Protein AF-A0A117M3J6-F1 (afdb_monomer)

Radius of gyration: 17.65 Å; Cα contacts (8 Å, |Δi|>4): 44; chains: 1; bounding box: 45×22×46 Å

Solvent-accessible surface area (backbone atoms only — not comparable to full-atom values): 5756 Å² total; per-residue (Å²): 72,75,68,39,35,74,77,65,73,38,54,70,68,56,17,47,54,54,47,49,67,71,64,60,76,63,62,81,62,51,56,60,53,37,52,54,36,59,74,69,59,58,55,73,91,68,49,47,56,60,53,54,49,55,50,50,54,51,51,53,53,55,51,54,52,50,52,49,52,59,48,48,69,54,37,79,77,48,65,73,71,60,42,52,59,50,47,51,53,51,49,52,51,53,50,64,57,72,76,102

Foldseek 3Di:
DVVCCVPPVDDPLVVQLVVLVVQDDQVVVLLVVLVVCVVVVPCPVPCVSVVVVVVNVVSLVVSLVSNVVSLVVVVVVDDPVVSVVVVVVSVVVSVVSVVD

pLDDT: mean 70.77, std 8.14, range [53.66, 86.56]

Sequence (100 aa):
MILSHFLLNLSLLQGGMLRFIIAAVSPAVVVPEMLKLKEKNFGKRNEIPSTILAAASIDDVVAITLFTFFWWSRAVRTSVQDGLCLWYRWRSFSVSFWER

Organism: NCBI:txid1184387

Secondary structure (DSSP, 8-state):
-HHHHHHH---HHHHHHHHHHHH---HHHHHHHHHHHHHTTTTTTTTHHHHHHHHHHHHHHHHHHHHHHHHHHHHTTS-HHHHHHHHHHHHHHHHHHHT-

Nearest PDB structures (foldseek):
  5aqh-assembly1_B  TM=3.359E-01  e=4.660E+00  Homo sapiens

Structure (mmCIF, N/CA/C/O backbone):
data_AF-A0A117M3J6-F1
#
_entry.id   AF-A0A117M3J6-F1
#
loop_
_atom_site.group_PDB
_atom_site.id
_atom_site.type_symbol
_atom_site.label_atom_id
_atom_site.label_alt_id
_atom_site.label_comp_id
_atom_site.label_asym_id
_atom_site.label_entity_id
_atom_site.label_seq_id
_atom_site.pdbx_PDB_ins_code
_atom_site.Cartn_x
_atom_site.Cartn_y
_atom_site.Cartn_z
_atom_site.occupancy
_atom_site.B_iso_or_equiv
_atom_site.auth_seq_id
_atom_site.auth_comp_id
_atom_site.auth_asym_id
_atom_site.auth_atom_id
_atom_site.pdbx_PDB_model_num
ATOM 1 N N . MET A 1 1 ? -1.476 -5.025 -15.734 1.00 59.22 1 MET A N 1
ATOM 2 C CA . MET A 1 1 ? -0.511 -5.629 -16.679 1.00 59.22 1 MET A CA 1
ATOM 3 C C . MET A 1 1 ? -1.166 -5.868 -18.022 1.00 59.22 1 MET A C 1
ATOM 5 O O . MET A 1 1 ? -0.993 -4.986 -18.841 1.00 59.22 1 MET A O 1
ATOM 9 N N . ILE A 1 2 ? -1.969 -6.918 -18.244 1.00 63.97 2 ILE A N 1
ATOM 10 C CA . ILE A 1 2 ? -2.550 -7.180 -19.584 1.00 63.97 2 ILE A CA 1
ATOM 11 C C . ILE A 1 2 ? -3.398 -5.998 -20.090 1.00 63.97 2 ILE A C 1
ATOM 13 O O . ILE A 1 2 ? -3.159 -5.491 -21.179 1.00 63.97 2 ILE A O 1
ATOM 17 N N . LEU A 1 3 ? -4.285 -5.465 -19.242 1.00 61.78 3 LEU A N 1
ATOM 18 C CA . LEU A 1 3 ? -5.167 -4.346 -19.603 1.00 61.78 3 LEU A CA 1
ATOM 19 C C . LEU A 1 3 ? -4.417 -3.026 -19.897 1.00 61.78 3 LEU A C 1
ATOM 21 O O . LEU A 1 3 ? -4.798 -2.279 -20.787 1.00 61.78 3 LEU A O 1
ATOM 25 N N . SER A 1 4 ? -3.312 -2.759 -19.189 1.00 60.41 4 SER A N 1
ATOM 26 C CA 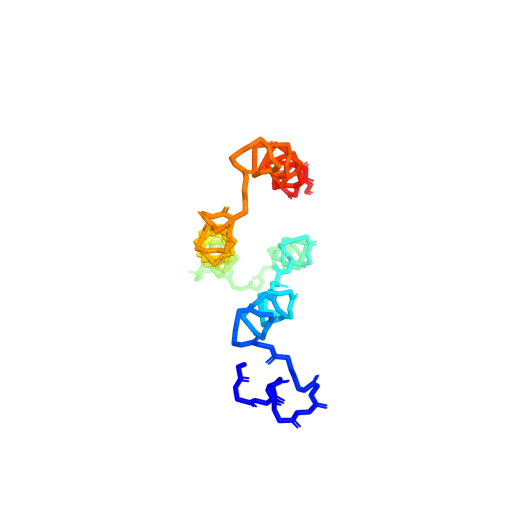. SER A 1 4 ? -2.499 -1.540 -19.373 1.00 60.41 4 SER A CA 1
ATOM 27 C C . SER A 1 4 ? -1.614 -1.607 -20.619 1.00 60.41 4 SER A C 1
ATOM 29 O O . SER A 1 4 ? -1.374 -0.578 -21.245 1.00 60.41 4 SER A O 1
ATOM 31 N N . HIS A 1 5 ? -1.166 -2.805 -21.003 1.00 62.34 5 HIS A N 1
ATOM 32 C CA . HIS A 1 5 ? -0.426 -2.997 -22.247 1.00 62.34 5 HIS A CA 1
ATOM 33 C C . HIS A 1 5 ? -1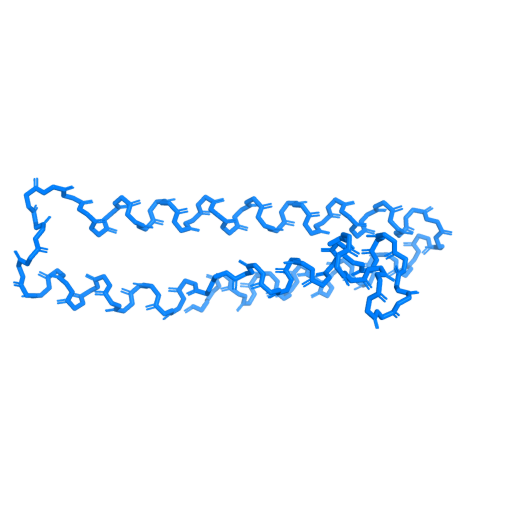.342 -2.805 -23.465 1.00 62.34 5 HIS A C 1
ATOM 35 O O . HIS A 1 5 ? -0.946 -2.163 -24.430 1.00 62.34 5 HIS A O 1
ATOM 41 N N . PHE A 1 6 ? -2.591 -3.278 -23.375 1.00 63.25 6 PHE A N 1
ATOM 42 C CA . PHE A 1 6 ? -3.567 -3.203 -24.466 1.00 63.25 6 PHE A CA 1
ATOM 43 C C . PHE A 1 6 ? -4.195 -1.807 -24.648 1.00 63.25 6 PHE A C 1
ATOM 45 O O . PHE A 1 6 ? -4.411 -1.390 -25.779 1.00 63.25 6 PHE A O 1
ATOM 52 N N . LEU A 1 7 ? -4.474 -1.070 -23.560 1.00 64.25 7 LEU A N 1
ATOM 53 C CA . LEU A 1 7 ? -5.112 0.260 -23.624 1.00 64.25 7 LEU A CA 1
ATOM 54 C C . LEU A 1 7 ? -4.135 1.424 -23.835 1.00 64.25 7 LEU A C 1
ATOM 56 O O . LEU A 1 7 ? -4.512 2.423 -24.436 1.00 64.25 7 LEU A O 1
ATOM 60 N N . LEU A 1 8 ? -2.912 1.338 -23.298 1.00 65.81 8 LEU A N 1
ATOM 61 C CA . LEU A 1 8 ? -1.986 2.480 -23.220 1.00 65.81 8 LEU A CA 1
ATOM 62 C C . LEU A 1 8 ? -0.626 2.219 -23.891 1.00 65.81 8 LEU A C 1
ATOM 64 O O . LEU A 1 8 ? 0.242 3.084 -23.835 1.00 65.81 8 LEU A O 1
ATOM 68 N N . ASN A 1 9 ? -0.416 1.047 -24.507 1.00 62.97 9 ASN A N 1
ATOM 69 C CA . ASN A 1 9 ? 0.856 0.658 -25.143 1.00 62.97 9 ASN A CA 1
ATOM 70 C C . ASN A 1 9 ? 2.081 0.775 -24.203 1.00 62.97 9 ASN A C 1
ATOM 72 O O . ASN A 1 9 ? 3.216 0.999 -24.620 1.00 62.97 9 ASN A O 1
ATOM 76 N N . LEU A 1 10 ? 1.853 0.656 -22.891 1.00 64.38 10 LEU A N 1
ATOM 77 C CA . LEU A 1 10 ? 2.881 0.838 -21.867 1.00 64.38 10 LEU A CA 1
ATOM 78 C C . LEU A 1 10 ? 3.702 -0.443 -21.676 1.00 64.38 10 LEU A C 1
ATOM 80 O O . LEU A 1 10 ? 3.157 -1.549 -21.671 1.00 64.38 10 LEU A O 1
ATOM 84 N N . SER A 1 11 ? 5.016 -0.306 -21.453 1.00 71.94 11 SER A N 1
ATOM 85 C CA . SER A 1 11 ? 5.903 -1.443 -21.142 1.00 71.94 11 SER A CA 1
ATOM 86 C C . SER A 1 11 ? 5.427 -2.197 -19.891 1.00 71.94 11 SER A C 1
ATOM 88 O O . SER A 1 11 ? 4.876 -1.583 -18.976 1.00 71.94 11 SER A O 1
ATOM 90 N N . LEU A 1 12 ? 5.675 -3.513 -19.797 1.00 69.19 12 LEU A N 1
ATOM 91 C CA . LEU A 1 12 ? 5.238 -4.344 -18.655 1.00 69.19 12 LEU A CA 1
ATOM 92 C C . LEU A 1 12 ? 5.619 -3.749 -17.288 1.00 69.19 12 LEU A C 1
ATOM 94 O O . LEU A 1 12 ? 4.844 -3.841 -16.339 1.00 69.19 12 LEU A O 1
ATOM 98 N N . LEU A 1 13 ? 6.769 -3.075 -17.213 1.00 70.00 13 LEU A N 1
ATOM 99 C CA . LEU A 1 13 ? 7.220 -2.340 -16.031 1.00 70.00 13 LEU A CA 1
ATOM 100 C C . LEU A 1 13 ? 6.350 -1.113 -15.706 1.00 70.00 13 LEU A C 1
ATOM 102 O O . LEU A 1 13 ? 5.991 -0.913 -14.551 1.00 70.00 13 LEU A O 1
ATOM 106 N N . GLN A 1 14 ? 5.972 -0.302 -16.700 1.00 69.56 14 GLN A N 1
ATOM 107 C CA . GLN A 1 14 ? 5.047 0.825 -16.492 1.00 69.56 14 GLN A CA 1
ATOM 108 C C . GLN A 1 14 ? 3.655 0.332 -16.082 1.00 69.56 14 GLN A C 1
ATOM 110 O O . GLN A 1 14 ? 3.047 0.890 -15.173 1.00 69.56 14 GLN A O 1
ATOM 115 N N . GLY A 1 15 ? 3.189 -0.768 -16.680 1.00 74.44 15 GLY A N 1
ATOM 116 C CA . GLY A 1 15 ? 1.933 -1.412 -16.300 1.00 74.44 15 GLY A CA 1
ATOM 117 C C . GLY A 1 15 ? 1.957 -2.075 -14.917 1.00 74.44 15 GLY A C 1
ATOM 118 O O . GLY A 1 15 ? 0.887 -2.318 -14.359 1.00 74.44 15 GLY A O 1
ATOM 119 N N . GLY A 1 16 ? 3.139 -2.386 -14.373 1.00 73.38 16 GLY A N 1
ATOM 120 C CA . GLY A 1 16 ? 3.342 -2.819 -12.987 1.00 73.38 16 GLY A CA 1
ATOM 121 C C . GLY A 1 16 ? 3.244 -1.649 -12.007 1.00 73.38 16 GLY A C 1
ATOM 122 O O . GLY A 1 16 ? 2.484 -1.725 -11.046 1.00 73.38 16 GLY A O 1
ATOM 123 N N . MET A 1 17 ? 3.913 -0.531 -12.312 1.00 72.31 17 MET A N 1
ATOM 124 C CA . MET A 1 17 ? 3.841 0.698 -11.507 1.00 72.31 17 MET A CA 1
ATOM 125 C C . MET A 1 17 ? 2.418 1.269 -11.443 1.00 72.31 17 MET A C 1
ATOM 127 O O . MET A 1 17 ? 1.932 1.585 -10.363 1.00 72.31 17 MET A O 1
ATOM 131 N N . LEU A 1 18 ? 1.708 1.331 -12.576 1.00 73.62 18 LEU A N 1
ATOM 132 C CA . LEU A 1 18 ? 0.320 1.807 -12.612 1.00 73.62 18 LEU A CA 1
ATOM 133 C C . LEU A 1 18 ? -0.611 0.927 -11.768 1.00 73.62 18 LEU A C 1
ATOM 135 O O . LEU A 1 18 ? -1.503 1.429 -11.090 1.00 73.62 18 LEU A O 1
ATOM 139 N N . ARG A 1 19 ? -0.397 -0.394 -11.791 1.00 74.38 19 ARG A N 1
ATOM 140 C CA . ARG A 1 19 ? -1.202 -1.330 -11.002 1.00 74.38 19 ARG A CA 1
ATOM 141 C C . ARG A 1 19 ? -0.993 -1.103 -9.500 1.00 74.38 19 ARG A C 1
ATOM 143 O O . ARG A 1 19 ? -1.962 -1.197 -8.763 1.00 74.38 19 ARG A O 1
ATOM 150 N N . PHE A 1 20 ? 0.226 -0.753 -9.084 1.00 73.00 20 PHE A N 1
ATOM 151 C CA . PHE A 1 20 ? 0.537 -0.384 -7.701 1.00 73.00 20 PHE A CA 1
ATOM 152 C C . PHE A 1 20 ? -0.180 0.877 -7.237 1.00 73.00 20 PHE A C 1
ATOM 154 O O . PHE A 1 20 ? -0.741 0.893 -6.151 1.00 73.00 20 PHE A O 1
ATOM 161 N N . ILE A 1 21 ? -0.201 1.907 -8.081 1.00 75.56 21 ILE A N 1
ATOM 162 C CA . ILE A 1 21 ? -0.856 3.180 -7.758 1.00 75.56 21 ILE A CA 1
ATOM 163 C C . ILE A 1 21 ? -2.363 2.984 -7.559 1.00 75.56 21 ILE A C 1
ATOM 165 O O . ILE A 1 21 ? -2.943 3.569 -6.655 1.00 75.56 21 ILE A O 1
ATOM 169 N N . ILE A 1 22 ? -2.993 2.150 -8.390 1.00 74.44 22 ILE A N 1
ATOM 170 C CA . ILE A 1 22 ? -4.437 1.884 -8.306 1.00 74.44 22 ILE A CA 1
ATOM 171 C C . ILE A 1 22 ? -4.768 0.913 -7.161 1.00 74.44 22 ILE A C 1
ATOM 173 O O . ILE A 1 22 ? -5.842 1.007 -6.579 1.00 74.44 22 ILE A O 1
ATOM 177 N N . ALA A 1 23 ? -3.871 -0.030 -6.854 1.00 73.00 23 ALA A N 1
ATOM 178 C CA . ALA A 1 23 ? -4.074 -1.015 -5.792 1.00 73.00 23 ALA A CA 1
ATOM 179 C C . ALA A 1 23 ? -3.796 -0.471 -4.383 1.00 73.00 23 ALA A C 1
ATOM 181 O O . ALA A 1 23 ? -4.217 -1.104 -3.423 1.00 73.00 23 ALA A O 1
ATOM 182 N N . ALA A 1 24 ? -3.104 0.664 -4.248 1.00 69.06 24 ALA A N 1
ATOM 183 C CA . ALA A 1 24 ? -2.796 1.251 -2.950 1.00 69.06 24 ALA A CA 1
ATOM 184 C C . ALA A 1 24 ? -4.083 1.665 -2.214 1.00 69.06 24 ALA A C 1
ATOM 186 O O . ALA A 1 24 ? -4.723 2.665 -2.549 1.00 69.06 24 ALA A O 1
ATOM 187 N N . VAL A 1 25 ? -4.458 0.888 -1.198 1.00 62.78 25 VAL A N 1
ATOM 188 C CA . VAL A 1 25 ? -5.496 1.243 -0.229 1.00 62.78 25 VAL A CA 1
ATOM 189 C C . VAL A 1 25 ? -4.889 2.228 0.768 1.00 62.78 25 VAL A C 1
ATOM 191 O O . VAL A 1 25 ? -3.790 2.019 1.261 1.00 62.78 25 VAL A O 1
ATOM 194 N N . SER A 1 26 ? -5.580 3.332 1.062 1.00 64.94 26 SER A N 1
ATOM 195 C CA . SER A 1 26 ? -5.063 4.323 2.010 1.00 64.94 26 SER A CA 1
ATOM 196 C C . SER A 1 26 ? -5.529 4.007 3.441 1.00 64.94 26 SER A C 1
ATOM 198 O O . SER A 1 26 ? -6.738 4.078 3.707 1.00 64.94 26 SER A O 1
ATOM 200 N N . PRO A 1 27 ? -4.614 3.725 4.390 1.00 61.38 27 PRO A N 1
ATOM 201 C CA . PRO A 1 27 ? -4.965 3.437 5.783 1.00 61.38 27 PRO A CA 1
ATOM 202 C C . PRO A 1 27 ? -5.647 4.631 6.466 1.00 61.38 27 PRO A C 1
ATOM 204 O O . PRO A 1 27 ? -6.475 4.440 7.356 1.00 61.38 27 PRO A O 1
ATOM 207 N N . ALA A 1 28 ? -5.406 5.853 5.976 1.00 70.25 28 ALA A N 1
ATOM 208 C CA . ALA A 1 28 ? -6.038 7.083 6.451 1.00 70.25 28 ALA A CA 1
ATOM 209 C C . ALA A 1 28 ? -7.575 7.076 6.352 1.00 70.25 28 ALA A C 1
ATOM 211 O O . ALA A 1 28 ? -8.236 7.811 7.080 1.00 70.25 28 ALA A O 1
ATOM 212 N N . VAL A 1 29 ? -8.162 6.249 5.479 1.00 73.69 29 VAL A N 1
ATOM 213 C CA . VAL A 1 29 ? -9.624 6.081 5.370 1.00 73.69 29 VAL A CA 1
ATOM 214 C C . VAL A 1 29 ? -10.116 4.903 6.217 1.00 73.69 29 VAL A C 1
ATOM 216 O O . VAL A 1 29 ? -11.219 4.937 6.761 1.00 73.69 29 VAL A O 1
ATOM 219 N N . VAL A 1 30 ? -9.285 3.872 6.376 1.00 74.19 30 VAL A N 1
ATOM 220 C CA . VAL A 1 30 ? -9.629 2.634 7.087 1.00 74.19 30 VAL A CA 1
ATOM 221 C C . VAL A 1 30 ? -9.620 2.837 8.610 1.00 74.19 30 VAL A C 1
ATOM 223 O O . VAL A 1 30 ? -10.551 2.415 9.296 1.00 74.19 30 VAL A O 1
ATOM 226 N N . VAL A 1 31 ? -8.621 3.544 9.145 1.00 77.50 31 VAL A N 1
ATOM 227 C CA . VAL A 1 31 ? -8.465 3.832 10.584 1.00 77.50 31 VAL A CA 1
ATOM 228 C C . VAL A 1 31 ? -9.642 4.623 11.190 1.00 77.50 31 VAL A C 1
ATOM 230 O O . VAL A 1 31 ? -10.156 4.206 12.234 1.00 77.50 31 VAL A O 1
ATOM 233 N N . PRO A 1 32 ? -10.137 5.727 10.592 1.00 78.12 32 PRO A N 1
ATOM 234 C CA . PRO A 1 32 ? -11.274 6.454 11.158 1.00 78.12 32 PRO A CA 1
ATOM 235 C C . PRO A 1 32 ? -12.583 5.653 11.115 1.00 78.12 32 PRO A C 1
ATOM 237 O O . PRO A 1 32 ? -13.379 5.748 12.050 1.00 78.12 32 PRO A O 1
ATOM 240 N N . GLU A 1 33 ? -12.812 4.826 10.090 1.00 79.44 33 GLU A N 1
ATOM 241 C CA . GLU A 1 33 ? -13.993 3.951 10.047 1.00 79.44 33 GLU A CA 1
ATOM 242 C C . GLU A 1 33 ? -13.939 2.846 11.113 1.00 79.44 33 GLU A C 1
ATOM 244 O O . GLU A 1 33 ? -14.953 2.540 11.745 1.00 79.44 33 GLU A O 1
ATOM 249 N N . MET A 1 34 ? -12.753 2.313 11.417 1.00 74.88 34 MET A N 1
ATOM 250 C CA . MET A 1 34 ? -12.566 1.388 12.542 1.00 74.88 34 MET A CA 1
ATOM 251 C C . MET A 1 34 ? -12.901 2.019 13.893 1.00 74.88 34 MET A C 1
ATOM 253 O O . MET A 1 34 ? -13.533 1.372 14.732 1.00 74.88 34 MET A O 1
ATOM 257 N 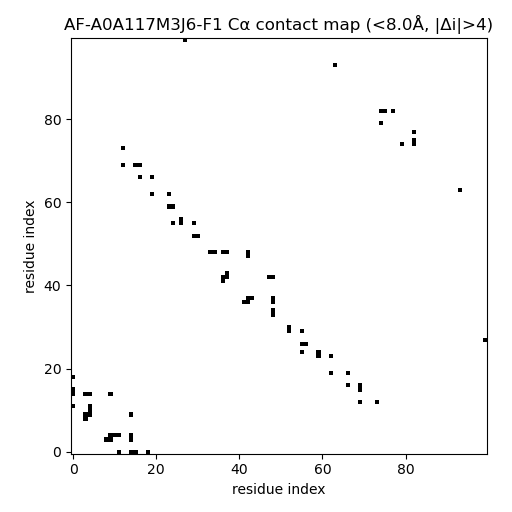N . LEU A 1 35 ? -12.484 3.269 14.121 1.00 76.62 35 LEU A N 1
ATOM 258 C CA . LEU A 1 35 ? -12.778 3.993 15.359 1.00 76.62 35 LEU A CA 1
ATOM 259 C C . LEU A 1 35 ? -14.288 4.231 15.514 1.00 76.62 35 LEU A C 1
ATOM 261 O O . LEU A 1 35 ? -14.837 3.935 16.576 1.00 76.62 35 LEU A O 1
ATOM 265 N N . LYS A 1 36 ? -14.987 4.620 14.438 1.00 78.44 36 LYS A N 1
ATOM 266 C CA . LYS A 1 36 ? -16.458 4.744 14.427 1.00 78.44 36 LYS A CA 1
ATOM 267 C C . LYS A 1 36 ? -17.166 3.414 14.710 1.00 78.44 36 LYS A C 1
ATOM 269 O O . LYS A 1 36 ? -18.167 3.381 15.426 1.00 78.44 36 LYS A O 1
ATOM 274 N N . LEU A 1 37 ? -16.664 2.304 14.166 1.00 74.44 37 LEU A N 1
ATOM 275 C CA . LEU A 1 37 ? -17.195 0.959 14.430 1.00 74.44 37 LEU A CA 1
ATOM 276 C C . LEU A 1 37 ? -17.000 0.545 15.896 1.00 74.44 37 LEU A C 1
ATOM 278 O O . LEU A 1 37 ? -17.919 -0.011 16.506 1.00 74.44 37 LEU A O 1
ATOM 282 N N . LYS A 1 38 ? -15.842 0.874 16.483 1.00 70.00 38 LYS A N 1
ATOM 283 C CA . LYS A 1 38 ? -15.544 0.646 17.904 1.00 70.00 38 LYS A CA 1
ATOM 284 C C . LYS A 1 38 ? -16.479 1.447 18.816 1.00 70.00 38 LYS A C 1
ATOM 286 O O . LYS A 1 38 ? -16.969 0.893 19.801 1.00 70.00 38 LYS A O 1
ATOM 291 N N . GLU A 1 39 ? -16.765 2.704 18.481 1.00 75.62 39 GLU A N 1
ATOM 292 C CA . GLU A 1 39 ? -17.701 3.569 19.219 1.00 75.62 39 GLU A CA 1
ATOM 293 C C . GLU A 1 39 ? -19.145 3.058 19.165 1.00 75.62 39 GLU A C 1
ATOM 295 O O . GLU A 1 39 ? -19.843 3.056 20.179 1.00 75.62 39 GLU A O 1
ATOM 300 N N . LYS A 1 40 ? -19.587 2.527 18.018 1.00 76.38 40 LYS A N 1
ATOM 301 C CA . LYS A 1 40 ? -20.930 1.944 17.871 1.00 76.38 40 LYS A CA 1
ATOM 302 C C . LYS A 1 40 ? -21.083 0.550 18.508 1.00 76.38 40 LYS A C 1
ATOM 304 O O . LYS A 1 40 ? -22.144 -0.051 18.379 1.00 76.38 40 LYS A O 1
ATOM 309 N N . ASN A 1 41 ? -20.055 0.024 19.188 1.00 68.06 41 ASN A N 1
ATOM 310 C CA . ASN A 1 41 ? -19.996 -1.325 19.784 1.00 68.06 41 ASN A CA 1
ATOM 311 C C . ASN A 1 41 ? -20.336 -2.485 18.814 1.00 68.06 41 ASN A C 1
ATOM 313 O O . ASN A 1 41 ? -20.535 -3.620 19.255 1.00 68.06 41 ASN A O 1
ATOM 317 N N . PHE A 1 42 ? -20.336 -2.254 17.497 1.00 61.81 42 PHE A N 1
ATOM 318 C CA . PHE A 1 42 ? -20.497 -3.317 16.506 1.00 61.81 42 PHE A CA 1
ATOM 319 C C . PHE A 1 42 ? -19.175 -4.086 16.375 1.00 61.81 42 PHE A C 1
ATOM 321 O O . PHE A 1 42 ? -18.132 -3.511 16.085 1.00 61.81 42 PHE A O 1
ATOM 328 N N . GLY A 1 43 ? -19.197 -5.403 16.608 1.00 60.69 43 GLY A N 1
ATOM 329 C CA . GLY A 1 43 ? -18.035 -6.270 16.354 1.00 60.69 43 GLY A CA 1
ATOM 330 C C . GLY A 1 43 ? -16.974 -6.340 17.460 1.00 60.69 43 GLY A C 1
ATOM 331 O O . GLY A 1 43 ? -15.956 -7.004 17.274 1.00 60.69 43 GLY A O 1
ATOM 332 N N . LYS A 1 44 ? -17.218 -5.742 18.635 1.00 60.09 44 LYS A N 1
ATOM 333 C CA . LYS A 1 44 ? -16.293 -5.740 19.790 1.00 60.09 44 LYS A CA 1
ATOM 334 C C . LYS A 1 44 ? -15.940 -7.141 20.321 1.00 60.09 44 LYS A C 1
ATOM 336 O O . LYS A 1 44 ? -14.899 -7.307 20.940 1.00 60.09 44 LYS A O 1
ATOM 341 N N . ARG A 1 45 ? -16.786 -8.145 20.055 1.00 55.41 45 ARG A N 1
ATOM 342 C CA . ARG A 1 45 ? -16.580 -9.550 20.459 1.00 55.41 45 ARG A CA 1
ATOM 343 C C . ARG A 1 45 ? -15.640 -10.334 19.534 1.00 55.41 45 ARG A C 1
ATOM 345 O O . ARG A 1 45 ? -15.085 -11.330 19.970 1.00 55.41 45 ARG A O 1
ATOM 352 N N . ASN A 1 46 ? -15.468 -9.883 18.291 1.00 64.69 46 ASN A N 1
ATOM 353 C CA . ASN A 1 46 ? -14.710 -10.600 17.259 1.00 64.69 46 ASN A CA 1
ATOM 354 C C . ASN A 1 46 ? -13.425 -9.868 16.850 1.00 64.69 46 ASN A C 1
ATOM 356 O O . ASN A 1 46 ? -12.850 -10.222 15.828 1.00 64.69 46 ASN A O 1
ATOM 360 N N . GLU A 1 47 ? -13.022 -8.816 17.578 1.00 68.94 47 GLU A N 1
ATOM 361 C CA . GLU A 1 47 ? -11.773 -8.085 17.301 1.00 68.94 47 GLU A CA 1
ATOM 362 C C . GLU A 1 47 ? -11.636 -7.656 15.821 1.00 68.94 47 GLU A C 1
ATOM 364 O O . GLU A 1 47 ? -10.557 -7.604 15.231 1.00 68.94 47 GLU A O 1
ATOM 369 N N . ILE A 1 48 ? -12.774 -7.339 15.194 1.00 73.00 48 ILE A N 1
ATOM 370 C CA . ILE A 1 48 ? -12.855 -6.997 13.769 1.00 73.00 48 ILE A CA 1
ATOM 371 C C . ILE A 1 48 ? -12.007 -5.750 13.456 1.00 73.00 48 ILE A C 1
ATOM 373 O O . ILE A 1 48 ? -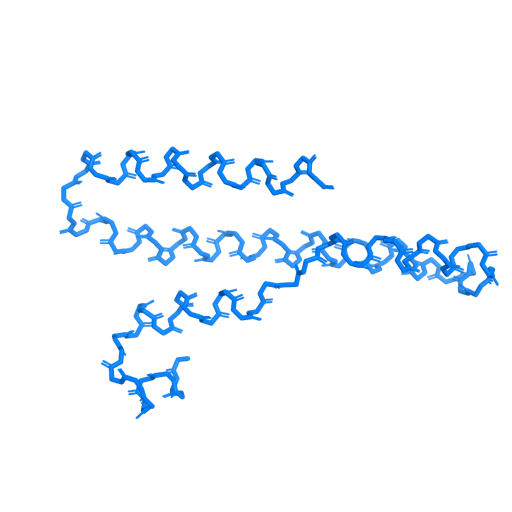11.257 -5.782 12.480 1.00 73.00 48 ILE A O 1
ATOM 377 N N . PRO A 1 49 ? -12.030 -4.679 14.282 1.00 75.00 49 PRO A N 1
ATOM 378 C CA . PRO A 1 49 ? -11.198 -3.506 14.031 1.00 75.00 49 PRO A CA 1
ATOM 379 C C . PRO A 1 49 ? -9.691 -3.802 14.065 1.00 75.00 49 PRO A C 1
ATOM 381 O O . PRO A 1 49 ? -8.965 -3.298 13.217 1.00 75.00 49 PRO A O 1
ATOM 384 N N . SER A 1 50 ? -9.204 -4.633 14.995 1.00 78.19 50 SER A N 1
ATOM 385 C CA . SER A 1 50 ? -7.775 -4.976 15.072 1.00 78.19 50 SER A CA 1
ATOM 386 C C . SER A 1 50 ? -7.351 -5.934 13.963 1.00 78.19 50 SER A C 1
ATOM 388 O O . SER A 1 50 ? -6.259 -5.784 13.425 1.00 78.19 50 SER A O 1
ATOM 390 N N . THR A 1 51 ? -8.221 -6.863 13.562 1.00 82.44 51 THR A N 1
ATOM 391 C CA . THR A 1 51 ? -7.956 -7.770 12.436 1.00 82.44 51 THR A CA 1
ATOM 392 C C . THR A 1 51 ? -7.867 -7.010 11.113 1.00 82.44 51 THR A C 1
ATOM 394 O O . THR A 1 51 ? -6.941 -7.237 10.340 1.00 82.44 51 THR A O 1
ATOM 397 N N . ILE A 1 52 ? -8.783 -6.067 10.856 1.00 81.50 52 ILE A N 1
ATOM 398 C CA . ILE A 1 52 ? -8.721 -5.234 9.647 1.00 81.50 52 ILE A CA 1
ATOM 399 C C . ILE A 1 52 ? -7.488 -4.312 9.706 1.00 81.50 52 ILE A C 1
ATOM 401 O O . ILE A 1 52 ? -6.867 -4.077 8.675 1.00 81.50 52 ILE A O 1
ATOM 405 N N . LEU A 1 53 ? -7.086 -3.829 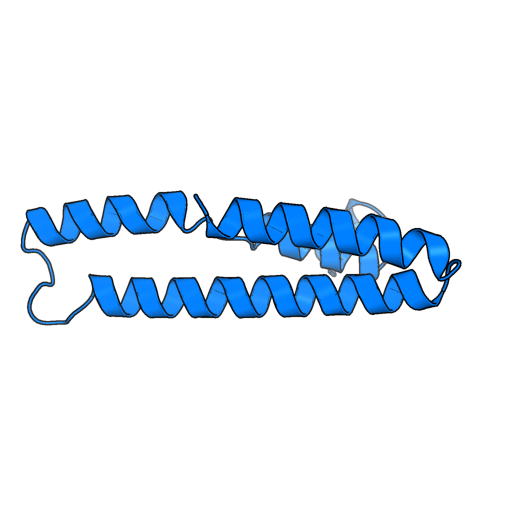10.890 1.00 81.38 53 LEU A N 1
ATOM 406 C CA . LEU A 1 53 ? -5.908 -2.965 11.033 1.00 81.38 53 LEU A CA 1
ATOM 407 C C . LEU A 1 53 ? -4.628 -3.746 10.730 1.00 81.38 53 LEU A C 1
ATOM 409 O O . LEU A 1 53 ? -3.790 -3.284 9.960 1.00 81.38 53 LEU A O 1
ATOM 413 N N . ALA A 1 54 ? -4.517 -4.957 11.277 1.00 83.94 54 ALA A N 1
ATOM 414 C CA . ALA A 1 54 ? -3.420 -5.869 10.988 1.00 83.94 54 ALA A CA 1
ATOM 415 C C . ALA A 1 54 ? -3.372 -6.240 9.498 1.00 83.94 54 ALA A C 1
ATOM 417 O O . ALA A 1 54 ? -2.299 -6.231 8.898 1.00 83.94 54 ALA A O 1
ATOM 418 N N . ALA A 1 55 ? -4.527 -6.508 8.881 1.00 84.31 55 ALA A N 1
ATOM 419 C CA . ALA A 1 55 ? -4.618 -6.794 7.453 1.00 84.31 55 ALA A CA 1
ATOM 420 C C . ALA A 1 55 ? -4.187 -5.594 6.590 1.00 84.31 55 ALA A C 1
ATOM 422 O O . ALA A 1 55 ? -3.419 -5.778 5.650 1.00 84.31 55 ALA A O 1
ATOM 423 N N . ALA A 1 56 ? -4.614 -4.376 6.939 1.00 82.12 56 ALA A N 1
ATOM 424 C CA . ALA A 1 56 ? -4.224 -3.153 6.239 1.00 82.12 56 ALA A CA 1
ATOM 425 C C . ALA A 1 56 ? -2.710 -2.893 6.335 1.00 82.12 56 ALA A C 1
ATOM 427 O O . ALA A 1 56 ? -2.073 -2.591 5.333 1.00 82.12 56 ALA A O 1
ATOM 428 N N . SER A 1 57 ? -2.105 -3.095 7.511 1.00 82.38 57 SER A N 1
ATOM 429 C CA . SER A 1 57 ? -0.652 -2.934 7.680 1.00 82.38 57 SER A CA 1
ATOM 430 C C . SER A 1 57 ? 0.163 -3.932 6.851 1.00 82.38 57 SER A C 1
ATOM 432 O O . SER A 1 57 ? 1.223 -3.586 6.334 1.00 82.38 57 SER A O 1
ATOM 434 N N . ILE A 1 58 ? -0.310 -5.176 6.720 1.00 86.56 58 ILE A N 1
ATOM 435 C CA . ILE A 1 58 ? 0.356 -6.188 5.888 1.00 86.56 58 ILE A CA 1
ATOM 436 C C . ILE A 1 58 ? 0.254 -5.814 4.404 1.0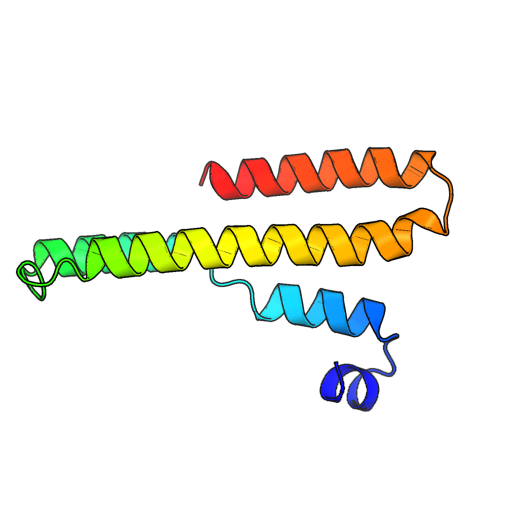0 86.56 58 ILE A C 1
ATOM 438 O O . ILE A 1 58 ? 1.248 -5.937 3.686 1.00 86.56 58 ILE A O 1
ATOM 442 N N . ASP A 1 59 ? -0.909 -5.335 3.954 1.00 83.31 59 ASP A N 1
ATOM 443 C CA . ASP A 1 59 ? -1.125 -4.899 2.569 1.00 83.31 59 ASP A CA 1
ATOM 444 C C . ASP A 1 59 ? -0.169 -3.759 2.175 1.00 83.31 59 ASP A C 1
ATOM 446 O O . ASP A 1 59 ? 0.520 -3.850 1.155 1.00 83.31 59 ASP A O 1
ATOM 450 N N . ASP A 1 60 ? -0.005 -2.758 3.046 1.00 82.06 60 ASP A N 1
ATOM 451 C CA . ASP A 1 60 ? 0.913 -1.632 2.828 1.00 82.06 60 ASP A CA 1
ATOM 452 C C . ASP A 1 60 ? 2.381 -2.080 2.682 1.00 82.06 60 ASP A C 1
ATOM 454 O O . ASP A 1 60 ? 3.099 -1.634 1.780 1.00 82.06 60 ASP A O 1
ATOM 458 N N . VAL A 1 61 ? 2.849 -3.007 3.528 1.00 83.62 61 VAL A N 1
ATOM 459 C CA . VAL A 1 61 ? 4.228 -3.532 3.464 1.00 83.62 61 VAL A CA 1
ATOM 460 C C . VAL A 1 61 ? 4.461 -4.312 2.174 1.00 83.62 61 VAL A C 1
ATOM 462 O O . VAL A 1 61 ? 5.503 -4.152 1.524 1.00 83.62 61 VAL A O 1
ATOM 465 N N . VAL A 1 62 ? 3.497 -5.144 1.778 1.00 85.12 62 VAL A N 1
ATOM 466 C CA . VAL A 1 62 ? 3.559 -5.894 0.519 1.00 85.12 62 VAL A CA 1
ATOM 467 C C . VAL A 1 62 ? 3.606 -4.922 -0.658 1.00 85.12 62 VAL A C 1
ATOM 469 O O . VAL A 1 62 ? 4.421 -5.102 -1.572 1.00 85.12 62 VAL A O 1
ATOM 472 N N . ALA A 1 63 ? 2.808 -3.855 -0.615 1.00 77.62 63 ALA A N 1
ATOM 473 C CA . ALA A 1 63 ? 2.752 -2.889 -1.692 1.00 77.62 63 ALA A CA 1
ATOM 474 C C . ALA A 1 63 ? 4.045 -2.083 -1.859 1.00 77.62 63 ALA A C 1
ATOM 476 O O . ALA A 1 63 ? 4.571 -1.975 -2.972 1.00 77.62 63 ALA A O 1
ATOM 477 N N . ILE A 1 64 ? 4.624 -1.593 -0.761 1.00 82.06 64 ILE A N 1
ATOM 478 C CA . ILE A 1 64 ? 5.901 -0.865 -0.786 1.00 82.06 64 ILE A CA 1
ATOM 479 C C . ILE A 1 64 ? 7.046 -1.780 -1.242 1.00 82.06 64 ILE A C 1
ATOM 481 O O . ILE A 1 64 ? 7.905 -1.357 -2.025 1.00 82.06 64 ILE A O 1
ATOM 485 N N . THR A 1 65 ? 7.058 -3.041 -0.801 1.00 83.75 65 THR A N 1
ATOM 486 C CA . THR A 1 65 ? 8.099 -4.018 -1.162 1.00 83.75 65 THR A CA 1
ATOM 487 C C . THR A 1 65 ? 8.099 -4.297 -2.661 1.00 83.75 65 THR A C 1
ATOM 489 O O . THR A 1 65 ? 9.138 -4.224 -3.320 1.00 83.75 65 THR A O 1
ATOM 492 N N . LEU A 1 66 ? 6.925 -4.566 -3.227 1.00 81.88 66 LEU A N 1
ATOM 493 C CA . LEU A 1 66 ? 6.783 -4.849 -4.649 1.00 81.88 66 LEU A CA 1
ATOM 494 C C . LEU A 1 66 ? 7.038 -3.603 -5.509 1.00 81.88 66 LEU A C 1
ATOM 496 O O . LEU A 1 66 ? 7.718 -3.714 -6.531 1.00 81.88 66 LEU A O 1
ATOM 500 N N . PHE A 1 67 ? 6.587 -2.415 -5.089 1.00 77.25 67 PHE A N 1
ATOM 501 C CA . PHE A 1 67 ? 6.935 -1.161 -5.764 1.00 77.25 67 PHE A CA 1
ATOM 502 C C . PHE A 1 67 ? 8.455 -0.953 -5.806 1.00 77.25 67 PHE A C 1
ATOM 504 O O . PHE A 1 67 ? 9.019 -0.685 -6.869 1.00 77.25 67 PHE A O 1
ATOM 511 N N . THR A 1 68 ? 9.132 -1.157 -4.673 1.00 78.19 68 THR A N 1
ATOM 512 C CA . THR A 1 68 ? 10.593 -1.030 -4.564 1.00 78.19 68 THR A CA 1
ATOM 513 C C . THR A 1 68 ? 11.312 -2.045 -5.453 1.00 78.19 68 THR A C 1
ATOM 515 O O . THR A 1 68 ? 12.269 -1.689 -6.137 1.00 78.19 68 THR A O 1
ATOM 518 N N . PHE A 1 69 ? 10.829 -3.288 -5.517 1.00 80.94 69 PHE A N 1
ATOM 519 C CA . PHE A 1 69 ? 11.390 -4.333 -6.376 1.00 80.94 69 PHE A CA 1
ATOM 520 C C . PHE A 1 69 ? 11.252 -4.010 -7.873 1.00 80.94 69 PHE A C 1
ATOM 522 O O . PHE A 1 69 ? 12.229 -4.091 -8.624 1.00 80.94 69 PHE A O 1
ATOM 529 N N . PHE A 1 70 ? 10.062 -3.589 -8.316 1.00 71.69 70 PHE A N 1
ATOM 530 C CA . PHE A 1 70 ? 9.832 -3.175 -9.705 1.00 71.69 70 PHE A CA 1
ATOM 531 C C . PHE A 1 70 ? 10.667 -1.950 -10.084 1.00 71.69 70 PHE A C 1
ATOM 533 O O . PHE A 1 70 ? 11.223 -1.898 -11.184 1.00 71.69 70 PHE A O 1
ATOM 540 N N . TRP A 1 71 ? 10.782 -0.984 -9.174 1.00 71.00 71 TRP A N 1
ATOM 541 C CA . TRP A 1 71 ? 11.607 0.201 -9.370 1.00 71.00 71 TRP A CA 1
ATOM 542 C C . TRP A 1 71 ? 13.088 -0.157 -9.498 1.00 71.00 71 TRP A C 1
ATOM 544 O O . TRP A 1 71 ? 13.740 0.227 -10.470 1.00 71.00 71 TRP A O 1
ATOM 554 N N . TRP A 1 72 ? 13.609 -0.950 -8.559 1.00 69.31 72 TRP A N 1
ATOM 555 C CA . TRP A 1 72 ? 15.003 -1.393 -8.536 1.00 69.31 72 TRP A CA 1
ATOM 556 C C . TRP A 1 72 ? 15.388 -2.156 -9.808 1.00 69.31 72 TRP A C 1
ATOM 558 O O . TRP A 1 72 ? 16.424 -1.877 -10.413 1.00 69.31 72 TRP A O 1
ATOM 568 N N . SER A 1 73 ? 14.510 -3.047 -10.279 1.00 65.69 73 SER A N 1
ATOM 569 C CA . SER A 1 73 ? 14.689 -3.786 -11.536 1.00 65.69 73 SER A CA 1
ATOM 570 C C . SER A 1 73 ? 14.857 -2.867 -12.759 1.00 65.69 73 SER A C 1
ATOM 572 O O . SER A 1 73 ? 15.539 -3.230 -13.724 1.00 65.69 73 SER A O 1
ATOM 574 N N . ARG A 1 74 ? 14.277 -1.657 -12.733 1.00 61.72 74 ARG A N 1
ATOM 575 C CA . ARG A 1 74 ? 14.469 -0.654 -13.790 1.00 61.72 74 ARG A CA 1
ATOM 576 C C . ARG A 1 74 ? 15.683 0.240 -13.563 1.00 61.72 74 ARG A C 1
ATOM 578 O O . ARG A 1 74 ? 16.406 0.501 -14.521 1.00 61.72 74 ARG A O 1
ATOM 585 N N . ALA A 1 75 ? 15.914 0.670 -12.324 1.00 61.38 75 ALA A N 1
ATOM 586 C CA . ALA A 1 75 ? 17.012 1.559 -11.951 1.00 61.38 75 ALA A CA 1
ATOM 587 C C . ALA A 1 75 ? 18.396 0.922 -12.172 1.00 61.38 75 ALA A C 1
ATOM 589 O O . ALA A 1 75 ? 19.329 1.616 -12.554 1.00 61.38 75 ALA A O 1
ATOM 590 N N . VAL A 1 76 ? 18.520 -0.406 -12.057 1.00 61.47 76 VAL A N 1
ATOM 591 C CA . VAL A 1 76 ? 19.760 -1.148 -12.373 1.00 61.47 76 VAL A CA 1
ATOM 592 C C . VAL A 1 76 ? 20.245 -0.948 -13.822 1.00 61.47 76 VAL A C 1
ATOM 594 O O . VAL A 1 76 ? 21.406 -1.215 -14.119 1.00 61.47 76 VAL A O 1
ATOM 597 N N . ARG A 1 77 ? 19.396 -0.449 -14.733 1.00 57.94 77 ARG A N 1
ATOM 598 C CA . ARG A 1 77 ? 19.738 -0.245 -16.151 1.00 57.94 77 ARG A CA 1
ATOM 599 C C . ARG A 1 77 ? 20.162 1.183 -16.520 1.00 57.94 77 ARG A C 1
ATOM 601 O O . ARG A 1 77 ? 20.635 1.379 -17.634 1.00 57.94 77 ARG A O 1
ATOM 608 N N . THR A 1 78 ? 20.004 2.165 -15.633 1.00 56.53 78 THR A N 1
ATOM 609 C CA . THR A 1 78 ? 20.353 3.574 -15.886 1.00 56.53 78 THR A CA 1
ATOM 610 C C . THR A 1 78 ? 21.126 4.118 -14.690 1.00 56.53 78 THR A C 1
ATOM 612 O O . THR A 1 78 ? 20.571 4.165 -13.602 1.00 56.53 78 THR A O 1
ATOM 615 N N . SER A 1 79 ? 22.397 4.476 -14.899 1.00 53.84 79 SER A N 1
ATOM 616 C CA . SER A 1 79 ? 23.298 5.232 -14.009 1.00 53.84 79 SER A CA 1
ATOM 617 C C . SER A 1 79 ? 22.957 5.259 -12.506 1.00 53.84 79 SER A C 1
ATOM 619 O O . SER A 1 79 ? 22.052 5.956 -12.054 1.00 53.84 79 SER A O 1
ATOM 621 N N . VAL A 1 80 ? 23.778 4.567 -11.707 1.00 63.91 80 VAL A N 1
ATOM 622 C CA . VAL A 1 80 ? 23.663 4.399 -10.240 1.00 63.91 80 VAL A CA 1
ATOM 623 C C . VAL A 1 80 ? 23.430 5.711 -9.458 1.00 63.91 80 VAL A C 1
ATOM 625 O O . VAL A 1 80 ? 22.749 5.682 -8.431 1.00 63.91 80 VAL A O 1
ATOM 628 N N . GLN A 1 81 ? 23.923 6.865 -9.935 1.00 56.31 81 GLN A N 1
ATOM 629 C CA . GLN A 1 81 ? 23.703 8.169 -9.286 1.00 56.31 81 GLN A CA 1
ATOM 630 C C . GLN A 1 81 ? 22.227 8.621 -9.268 1.00 56.31 81 GLN A C 1
ATOM 632 O O . GLN A 1 81 ? 21.769 9.145 -8.250 1.00 56.31 81 GLN A O 1
ATOM 637 N N . ASP A 1 82 ? 21.461 8.383 -10.337 1.00 60.81 82 ASP A N 1
ATOM 638 C CA . ASP A 1 82 ? 20.054 8.814 -10.417 1.00 60.81 82 ASP A CA 1
ATOM 639 C C . ASP A 1 82 ? 19.151 7.937 -9.539 1.00 60.81 82 ASP A C 1
ATOM 641 O O . ASP A 1 82 ? 18.195 8.412 -8.916 1.00 60.81 82 ASP A O 1
ATOM 645 N N . GLY A 1 83 ? 19.508 6.654 -9.422 1.00 64.06 83 GLY A N 1
ATOM 646 C CA . GLY A 1 83 ? 18.823 5.688 -8.570 1.00 64.06 83 GLY A CA 1
ATOM 647 C C . GLY A 1 83 ? 18.871 6.064 -7.090 1.00 64.06 83 GLY A C 1
ATOM 648 O O . GLY A 1 83 ? 17.862 5.930 -6.402 1.00 64.06 83 GLY A O 1
ATOM 649 N N . LEU A 1 84 ? 19.998 6.599 -6.608 1.00 69.12 84 LEU A N 1
ATOM 650 C CA . LEU A 1 84 ? 20.165 7.011 -5.210 1.00 69.12 84 LEU A CA 1
ATOM 651 C C . LEU A 1 84 ? 19.335 8.251 -4.860 1.00 69.12 84 LEU A C 1
ATOM 653 O O . LEU A 1 84 ? 18.666 8.268 -3.828 1.00 69.12 84 LEU A O 1
ATOM 657 N N . CYS A 1 85 ? 19.333 9.269 -5.724 1.00 68.94 85 CYS A N 1
ATOM 658 C CA . CYS A 1 85 ? 18.572 10.501 -5.495 1.00 68.94 85 CYS A CA 1
ATOM 659 C C . CYS A 1 85 ? 17.055 10.233 -5.488 1.00 68.94 85 CYS A C 1
ATOM 661 O O . CYS A 1 85 ? 16.316 10.722 -4.629 1.00 68.94 85 C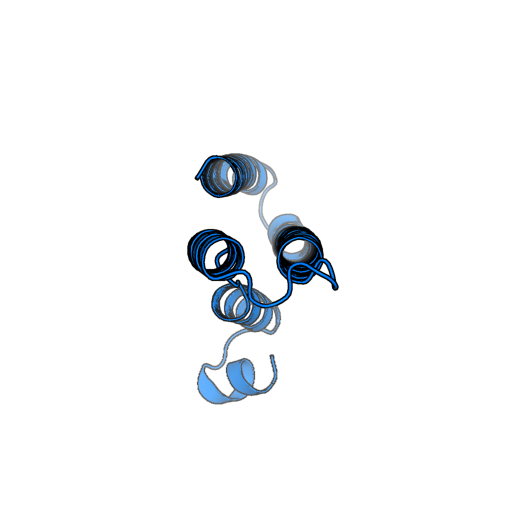YS A O 1
ATOM 663 N N . LEU A 1 86 ? 16.587 9.381 -6.403 1.00 68.38 86 LEU A N 1
ATOM 664 C CA . LEU A 1 86 ? 15.187 8.963 -6.465 1.00 68.38 86 LEU A CA 1
ATOM 665 C C . LEU A 1 86 ? 14.813 7.993 -5.341 1.00 68.38 86 LEU A C 1
ATOM 667 O O . LEU A 1 86 ? 13.703 8.088 -4.825 1.00 68.38 86 LEU A O 1
ATOM 671 N N . TRP A 1 87 ? 15.725 7.121 -4.902 1.00 69.69 87 TRP A N 1
ATOM 672 C CA . TRP A 1 87 ? 15.513 6.269 -3.730 1.00 69.69 87 TRP A CA 1
ATOM 673 C C . TRP A 1 87 ? 15.378 7.092 -2.450 1.00 69.69 87 TRP A C 1
ATOM 675 O O . TRP A 1 87 ? 14.471 6.838 -1.663 1.00 69.69 87 TRP A O 1
ATOM 685 N N . TYR A 1 88 ? 16.203 8.128 -2.270 1.00 73.50 88 TYR A N 1
ATOM 686 C CA . TYR A 1 88 ? 16.045 9.077 -1.166 1.00 73.50 88 TYR A CA 1
ATOM 687 C C . TYR A 1 88 ? 14.678 9.766 -1.209 1.00 73.50 88 TYR A C 1
ATOM 689 O O . TYR A 1 88 ? 13.997 9.846 -0.189 1.00 73.50 88 TYR A O 1
ATOM 697 N N . ARG A 1 89 ? 14.228 10.193 -2.395 1.00 77.94 89 ARG A N 1
ATOM 698 C CA . ARG A 1 89 ? 12.916 10.831 -2.568 1.00 77.94 89 ARG A CA 1
ATOM 699 C C . ARG A 1 89 ? 11.749 9.868 -2.315 1.00 77.94 89 ARG A C 1
ATOM 701 O O . ARG A 1 89 ? 10.775 10.249 -1.674 1.00 77.94 89 ARG A O 1
ATOM 708 N N . TRP A 1 90 ? 11.869 8.616 -2.754 1.00 70.12 90 TRP A N 1
ATOM 709 C CA . TRP A 1 90 ? 10.900 7.550 -2.487 1.00 70.12 90 TRP A CA 1
ATOM 710 C C . TRP A 1 90 ? 10.850 7.167 -1.006 1.00 70.12 90 TRP A C 1
ATOM 712 O O . TRP A 1 90 ? 9.771 6.995 -0.439 1.00 70.12 90 TRP A O 1
ATOM 722 N N . 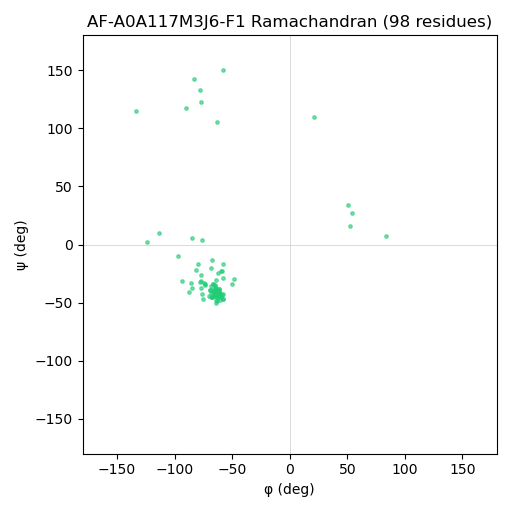ARG A 1 91 ? 12.012 7.092 -0.350 1.00 75.12 91 ARG A N 1
ATOM 723 C CA . ARG A 1 91 ? 12.117 6.835 1.085 1.00 75.12 91 ARG A CA 1
ATOM 724 C C . ARG A 1 91 ? 11.474 7.961 1.888 1.00 75.12 91 ARG A C 1
ATOM 726 O O . ARG A 1 91 ? 10.687 7.668 2.777 1.00 75.12 91 ARG A O 1
ATOM 733 N N . SER A 1 92 ? 11.732 9.223 1.543 1.00 75.44 92 SER A N 1
ATOM 734 C CA . SER A 1 92 ? 11.054 10.363 2.172 1.00 75.44 92 SER A CA 1
ATOM 735 C C . SER A 1 92 ? 9.542 10.321 1.966 1.00 75.44 92 SER A C 1
ATOM 737 O O . SER A 1 92 ? 8.804 10.536 2.919 1.00 75.44 92 SER A O 1
ATOM 739 N N . PHE A 1 93 ? 9.067 9.978 0.766 1.00 73.62 93 PHE A N 1
ATOM 740 C CA . PHE A 1 93 ? 7.635 9.818 0.511 1.00 73.62 93 PHE A CA 1
ATOM 741 C C . PHE A 1 93 ? 7.010 8.694 1.352 1.00 73.62 93 PHE A C 1
ATOM 743 O O . PHE A 1 93 ? 5.953 8.893 1.942 1.00 73.62 93 PHE A O 1
ATOM 750 N N . SER A 1 94 ? 7.686 7.548 1.456 1.00 69.12 94 SER A N 1
ATOM 751 C CA . SER A 1 94 ? 7.220 6.398 2.244 1.00 69.12 94 SER A CA 1
ATOM 752 C C . SER A 1 94 ? 7.169 6.714 3.745 1.00 69.12 94 SER A C 1
ATOM 754 O O . SER A 1 94 ? 6.226 6.321 4.422 1.00 69.12 94 SER A O 1
ATOM 756 N N . VAL A 1 95 ? 8.141 7.474 4.264 1.00 68.75 95 VAL A N 1
ATOM 757 C CA . VAL A 1 95 ? 8.147 7.931 5.666 1.00 68.75 95 VAL A CA 1
ATOM 758 C C . VAL A 1 95 ? 7.021 8.938 5.917 1.00 68.75 95 VAL A C 1
ATOM 760 O O . VAL A 1 95 ? 6.249 8.761 6.851 1.00 68.75 95 VAL A O 1
ATOM 763 N N . SER A 1 96 ? 6.828 9.921 5.031 1.00 69.06 96 SER A N 1
ATOM 764 C CA . SER A 1 96 ? 5.706 10.873 5.122 1.00 69.06 96 SER A CA 1
ATOM 765 C C . SER A 1 96 ? 4.324 10.248 4.885 1.00 69.06 96 SER A C 1
ATOM 767 O O . SER A 1 96 ? 3.303 10.910 5.095 1.00 69.06 96 SER A O 1
ATOM 769 N N . PHE A 1 97 ? 4.268 9.025 4.361 1.00 64.25 97 PHE A N 1
ATOM 770 C CA . PHE A 1 97 ? 3.047 8.232 4.258 1.00 64.25 97 PHE A CA 1
ATOM 771 C C . PHE A 1 97 ? 2.769 7.471 5.558 1.00 64.25 97 PHE A C 1
ATOM 773 O O . PHE A 1 97 ? 1.620 7.396 5.965 1.00 64.25 97 PHE A O 1
ATOM 780 N N . TRP A 1 98 ? 3.810 6.966 6.226 1.00 58.25 98 TRP A N 1
ATOM 781 C CA . TRP A 1 98 ? 3.693 6.241 7.494 1.00 58.25 98 TRP A CA 1
ATOM 782 C C . TRP A 1 98 ? 3.467 7.158 8.713 1.00 58.25 98 TRP A C 1
ATOM 784 O O . TRP A 1 98 ? 2.879 6.733 9.699 1.00 58.25 98 TRP A O 1
ATOM 794 N N . GLU A 1 99 ? 3.903 8.420 8.652 1.00 59.19 99 GLU A N 1
ATOM 795 C CA . GLU A 1 99 ? 3.702 9.424 9.717 1.00 59.19 99 GLU A CA 1
ATOM 796 C C . GLU A 1 99 ? 2.348 10.175 9.659 1.00 59.19 99 GLU A C 1
ATOM 798 O O . GLU A 1 99 ? 2.144 11.110 10.435 1.00 59.19 99 GLU A O 1
ATOM 803 N N . ARG A 1 100 ? 1.427 9.815 8.754 1.00 53.66 100 ARG A N 1
ATOM 804 C CA . ARG A 1 100 ? 0.096 10.441 8.613 1.00 53.66 100 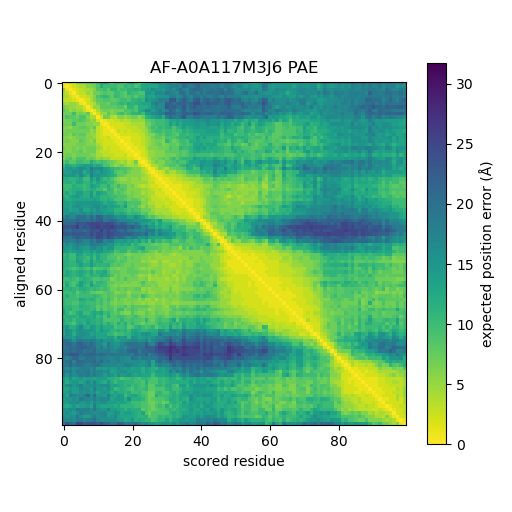ARG A CA 1
ATOM 805 C C . ARG A 1 100 ? -1.034 9.480 8.941 1.00 53.66 100 ARG A C 1
ATOM 807 O O . ARG A 1 100 ? -2.026 9.970 9.524 1.00 53.66 100 ARG A O 1
#

InterPro domains:
  IPR051843 Monovalent cation:proton antiporter 1 [PTHR31102] (2-70)

Mean predicted aligned error: 11.15 Å